Protein AF-A0A838EY69-F1 (afdb_monomer_lite)

Radius of gyration: 14.41 Å; chains: 1; bounding box: 33×34×38 Å

Structure (mmCIF, N/CA/C/O backbone):
data_AF-A0A838EY69-F1
#
_entry.id   AF-A0A838EY69-F1
#
loop_
_atom_site.group_PDB
_atom_site.id
_atom_site.type_symbol
_atom_site.label_atom_id
_atom_site.label_alt_id
_atom_site.label_comp_id
_atom_site.label_asym_id
_atom_site.label_entity_id
_atom_site.label_seq_id
_atom_site.pdbx_PDB_ins_code
_atom_site.Cartn_x
_atom_site.Cartn_y
_atom_site.Cartn_z
_atom_site.occupancy
_atom_site.B_iso_or_equiv
_atom_site.auth_seq_id
_atom_site.auth_comp_id
_atom_site.auth_asym_id
_atom_site.auth_atom_id
_atom_site.pdbx_PDB_model_num
ATOM 1 N N . ILE A 1 1 ? 16.251 -6.322 -10.284 1.00 84.31 1 ILE A N 1
ATOM 2 C CA . ILE A 1 1 ? 15.236 -5.464 -10.960 1.00 84.31 1 ILE A CA 1
ATOM 3 C C . ILE A 1 1 ? 14.523 -4.587 -9.910 1.00 84.31 1 ILE A C 1
ATOM 5 O O . ILE A 1 1 ? 14.494 -4.980 -8.750 1.00 84.31 1 ILE A O 1
ATOM 9 N N . LYS A 1 2 ? 14.006 -3.385 -10.246 1.00 94.62 2 LYS A N 1
ATOM 10 C CA . LYS A 1 2 ? 13.398 -2.436 -9.270 1.00 94.62 2 LYS A CA 1
ATOM 11 C C . LYS A 1 2 ? 12.221 -3.051 -8.491 1.00 94.62 2 LYS A C 1
ATOM 13 O O . LYS A 1 2 ? 12.157 -2.900 -7.277 1.00 94.62 2 LYS A O 1
ATOM 18 N N . VAL A 1 3 ? 11.376 -3.830 -9.172 1.00 95.44 3 VAL A N 1
ATOM 19 C CA . VAL A 1 3 ? 10.270 -4.596 -8.564 1.00 95.44 3 VAL A CA 1
ATOM 20 C C . VAL A 1 3 ? 10.764 -5.581 -7.501 1.00 95.44 3 VAL A C 1
ATOM 22 O O . VAL A 1 3 ? 10.205 -5.641 -6.415 1.00 95.44 3 VAL A O 1
ATOM 25 N N . GLU A 1 4 ? 11.843 -6.321 -7.761 1.00 96.38 4 GLU A N 1
ATOM 26 C CA . GLU A 1 4 ? 12.378 -7.290 -6.791 1.00 96.38 4 GLU A CA 1
ATOM 27 C C . GLU A 1 4 ? 12.870 -6.599 -5.514 1.00 96.38 4 GLU A C 1
ATOM 29 O O . GLU A 1 4 ? 12.650 -7.104 -4.414 1.00 96.38 4 GLU A O 1
ATOM 34 N N . LYS A 1 5 ? 13.491 -5.416 -5.649 1.00 97.94 5 LYS A N 1
ATOM 35 C CA . LYS A 1 5 ? 13.878 -4.592 -4.495 1.00 97.94 5 LYS A CA 1
ATOM 36 C C . LYS A 1 5 ? 12.651 -4.119 -3.718 1.00 97.94 5 LYS A C 1
ATOM 38 O O . LYS A 1 5 ? 12.639 -4.246 -2.500 1.00 97.94 5 LYS A O 1
ATOM 43 N N . ALA A 1 6 ? 11.618 -3.639 -4.411 1.00 98.19 6 ALA A N 1
ATOM 44 C CA . ALA A 1 6 ? 10.360 -3.237 -3.786 1.00 98.19 6 ALA A CA 1
ATOM 45 C C . ALA A 1 6 ? 9.712 -4.396 -3.005 1.00 98.19 6 ALA A C 1
ATOM 47 O O . ALA A 1 6 ? 9.380 -4.241 -1.835 1.00 98.19 6 ALA A O 1
ATOM 48 N N . ILE A 1 7 ? 9.627 -5.594 -3.592 1.00 97.81 7 ILE A N 1
ATOM 49 C CA . ILE A 1 7 ? 9.091 -6.790 -2.917 1.00 97.81 7 ILE A CA 1
ATOM 50 C C . ILE A 1 7 ? 9.945 -7.171 -1.698 1.00 97.81 7 ILE A C 1
ATOM 52 O O . ILE A 1 7 ? 9.410 -7.521 -0.646 1.00 97.81 7 ILE A O 1
ATOM 56 N N . ALA A 1 8 ? 11.275 -7.092 -1.804 1.00 98.06 8 ALA A N 1
ATOM 57 C CA . ALA A 1 8 ? 12.162 -7.351 -0.673 1.00 98.06 8 ALA A CA 1
ATOM 58 C C . ALA A 1 8 ? 11.964 -6.333 0.466 1.00 98.06 8 ALA A C 1
ATOM 60 O O . ALA A 1 8 ? 11.994 -6.718 1.636 1.00 98.06 8 ALA A O 1
ATOM 61 N N . ILE A 1 9 ? 11.729 -5.060 0.131 1.00 98.56 9 ILE A N 1
ATOM 62 C CA . ILE A 1 9 ? 11.388 -4.003 1.089 1.00 98.56 9 ILE A CA 1
ATOM 63 C C . ILE A 1 9 ? 10.069 -4.329 1.794 1.00 98.56 9 ILE A C 1
ATOM 65 O O . ILE A 1 9 ? 10.053 -4.379 3.022 1.00 98.56 9 ILE A O 1
ATOM 69 N N . ILE A 1 10 ? 9.003 -4.631 1.043 1.00 98.38 10 ILE A N 1
ATOM 70 C CA . ILE A 1 10 ? 7.686 -4.995 1.597 1.00 98.38 10 ILE A CA 1
ATOM 71 C C . ILE A 1 10 ? 7.832 -6.128 2.620 1.00 98.38 10 ILE A C 1
ATOM 73 O O . ILE A 1 10 ? 7.379 -5.999 3.756 1.00 98.38 10 ILE A O 1
ATOM 77 N N . LYS A 1 11 ? 8.538 -7.208 2.255 1.00 97.44 11 LYS A N 1
ATOM 78 C CA . LYS A 1 11 ? 8.767 -8.360 3.143 1.00 97.44 11 LYS A CA 1
ATOM 79 C C . LYS A 1 11 ? 9.457 -7.969 4.452 1.00 97.44 11 LYS A C 1
ATOM 81 O O . LYS A 1 11 ? 9.053 -8.438 5.512 1.00 97.44 11 LYS A O 1
ATOM 86 N N . LYS A 1 12 ? 10.484 -7.114 4.392 1.00 98.19 12 LYS A N 1
ATOM 87 C CA . LYS A 1 12 ? 11.194 -6.641 5.592 1.00 98.19 12 LYS A CA 1
ATOM 88 C C . LYS A 1 12 ? 10.315 -5.753 6.467 1.00 98.19 12 LYS A C 1
ATOM 90 O O . LYS A 1 12 ? 10.338 -5.902 7.684 1.00 98.19 12 LYS A O 1
ATOM 95 N N . VAL A 1 13 ? 9.552 -4.848 5.854 1.00 98.44 13 VAL A N 1
ATOM 96 C CA . VAL A 1 13 ? 8.695 -3.909 6.583 1.00 98.44 13 VAL A CA 1
ATOM 97 C C . VAL A 1 13 ? 7.558 -4.648 7.286 1.00 98.44 13 VAL A C 1
ATOM 99 O O . VAL A 1 13 ? 7.407 -4.475 8.491 1.00 98.44 13 VAL A O 1
ATOM 102 N N . ILE A 1 14 ? 6.811 -5.517 6.595 1.00 96.88 14 ILE A N 1
ATOM 103 C CA . ILE A 1 14 ? 5.674 -6.247 7.193 1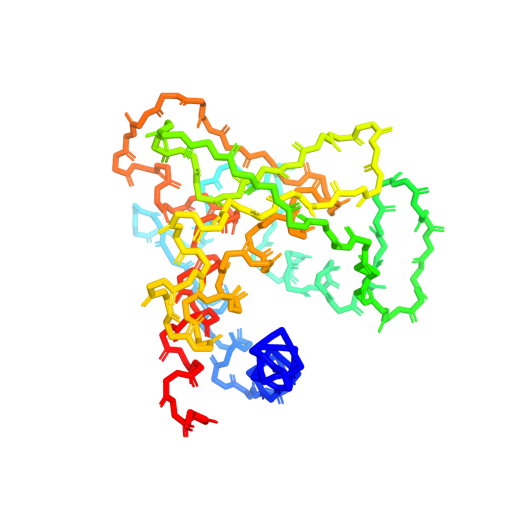.00 96.88 14 ILE A CA 1
ATOM 104 C C . ILE A 1 14 ? 6.111 -7.120 8.373 1.00 96.88 14 ILE A C 1
ATOM 106 O O . ILE A 1 14 ? 5.398 -7.213 9.370 1.00 96.88 14 ILE A O 1
ATOM 110 N N . ALA A 1 15 ? 7.296 -7.728 8.281 1.00 95.88 15 ALA A N 1
ATOM 111 C CA . ALA A 1 15 ? 7.860 -8.555 9.344 1.00 95.88 15 ALA A CA 1
ATOM 112 C C . ALA A 1 15 ? 8.345 -7.751 10.569 1.00 95.88 15 ALA A C 1
ATOM 114 O O . ALA A 1 15 ? 8.764 -8.344 11.562 1.00 95.88 15 ALA A O 1
ATOM 115 N N . SER A 1 16 ? 8.335 -6.415 10.511 1.00 98.12 16 SER A N 1
ATOM 116 C CA . SER A 1 16 ? 8.814 -5.566 11.599 1.00 98.12 16 SER A CA 1
ATOM 117 C C . SER A 1 16 ? 7.727 -5.271 12.636 1.00 98.12 16 SER A C 1
ATOM 119 O O . SER A 1 16 ? 6.573 -4.982 12.313 1.00 98.12 16 SER A O 1
ATOM 121 N N . GLU A 1 17 ? 8.126 -5.247 13.909 1.00 98.19 17 GLU A N 1
ATOM 122 C CA . GLU A 1 17 ? 7.247 -4.829 15.009 1.00 98.19 17 GLU A CA 1
ATOM 123 C C . GLU A 1 17 ? 6.849 -3.347 14.881 1.00 98.19 17 GLU A C 1
ATOM 125 O O . GLU A 1 17 ? 5.772 -2.938 15.309 1.00 98.19 17 GLU A O 1
ATOM 130 N N . GLU A 1 18 ? 7.695 -2.529 14.249 1.00 98.44 18 GLU A N 1
ATOM 131 C CA . GLU A 1 18 ? 7.399 -1.125 13.959 1.00 98.44 18 GLU A CA 1
ATOM 132 C C . GLU A 1 18 ? 6.205 -0.983 13.010 1.00 98.44 18 GLU A C 1
ATOM 134 O O . GLU A 1 18 ? 5.296 -0.206 13.299 1.00 98.44 18 GLU A O 1
ATOM 139 N N . PHE A 1 19 ? 6.163 -1.761 11.923 1.00 98.62 19 PHE A N 1
ATOM 140 C CA . PHE A 1 19 ? 5.030 -1.757 11.000 1.00 98.62 19 PHE A CA 1
ATOM 141 C C . PHE A 1 19 ? 3.744 -2.168 11.708 1.00 98.62 19 PHE A C 1
ATOM 143 O O . PHE A 1 19 ? 2.772 -1.415 11.685 1.00 98.62 19 PHE A O 1
ATOM 150 N N . LYS A 1 20 ? 3.758 -3.302 12.419 1.00 98.62 20 LYS A N 1
ATOM 151 C CA . LYS A 1 20 ? 2.613 -3.757 13.217 1.00 98.62 20 LYS A CA 1
ATOM 152 C C . LYS A 1 20 ? 2.113 -2.661 14.157 1.00 98.62 20 LYS A C 1
ATOM 154 O O . LYS A 1 20 ? 0.928 -2.339 14.149 1.00 98.62 20 LYS A O 1
ATOM 159 N N . ASN A 1 21 ? 3.014 -2.051 14.926 1.00 98.56 21 ASN A N 1
ATOM 160 C CA . ASN A 1 21 ? 2.660 -0.997 15.871 1.00 98.56 21 ASN A CA 1
ATOM 161 C C . ASN A 1 21 ? 2.071 0.235 15.186 1.00 98.56 21 ASN A C 1
ATOM 163 O O . ASN A 1 21 ? 1.110 0.803 15.706 1.00 98.56 21 ASN A O 1
ATOM 167 N N . LYS A 1 22 ? 2.609 0.647 14.034 1.00 98.56 22 LYS A N 1
ATOM 168 C CA . LYS A 1 22 ? 2.051 1.764 13.266 1.00 98.56 22 LYS A CA 1
ATOM 169 C C . LYS A 1 22 ? 0.670 1.440 12.695 1.00 98.56 22 LYS A C 1
ATOM 171 O O . LYS A 1 22 ? -0.174 2.330 12.688 1.00 98.56 22 LYS A O 1
ATOM 176 N N . VAL A 1 23 ? 0.416 0.192 12.289 1.00 98.50 23 VAL A N 1
ATOM 177 C CA . VAL A 1 23 ? -0.902 -0.233 11.794 1.00 98.50 23 VAL A CA 1
ATOM 178 C C . VAL A 1 23 ? -1.945 -0.223 12.911 1.00 98.50 23 VAL A C 1
ATOM 180 O O . VAL A 1 23 ? -2.942 0.491 12.832 1.00 98.50 23 VAL A O 1
ATOM 183 N N . ILE A 1 24 ? -1.695 -0.945 14.008 1.00 98.44 24 ILE A N 1
ATOM 184 C CA . ILE A 1 24 ? -2.673 -1.072 15.104 1.00 98.44 24 ILE A CA 1
ATOM 185 C C . ILE A 1 24 ? -2.939 0.268 15.810 1.00 98.44 24 ILE A C 1
ATOM 187 O O . ILE A 1 24 ? -4.046 0.536 16.273 1.00 98.44 24 ILE A O 1
ATOM 191 N N . ASN A 1 25 ? -1.938 1.154 15.868 1.00 98.44 25 ASN A N 1
ATOM 192 C CA . ASN A 1 25 ? -2.062 2.463 16.510 1.00 98.44 25 ASN A CA 1
ATOM 193 C C . ASN A 1 25 ? -2.361 3.604 15.531 1.00 98.44 25 ASN A C 1
ATOM 195 O O . ASN A 1 25 ? -2.305 4.760 15.950 1.00 98.44 25 ASN A O 1
ATOM 199 N N . PHE A 1 26 ? -2.681 3.322 14.263 1.00 98.50 26 PHE A N 1
ATOM 200 C CA . PHE A 1 26 ? -3.054 4.366 13.313 1.00 98.50 26 PHE A CA 1
ATOM 201 C C . PHE A 1 26 ? -4.265 5.153 13.828 1.00 98.50 26 PHE A C 1
ATOM 203 O O . PHE A 1 26 ? -5.218 4.569 14.353 1.00 98.50 26 PHE A O 1
ATOM 210 N N . THR A 1 27 ? -4.229 6.482 13.693 1.00 98.00 27 THR A N 1
ATOM 211 C CA . THR A 1 27 ? -5.311 7.345 14.172 1.00 98.00 27 THR A CA 1
ATOM 212 C C . THR A 1 27 ? -5.811 8.298 13.105 1.00 98.00 27 THR A C 1
ATOM 214 O O . THR A 1 27 ? -5.034 8.869 12.345 1.00 98.00 27 THR A O 1
ATOM 217 N N . TYR A 1 28 ? -7.117 8.534 13.128 1.00 97.00 28 TYR A N 1
ATOM 218 C CA . TYR A 1 28 ? -7.783 9.562 12.350 1.00 97.00 28 TYR A CA 1
ATOM 219 C C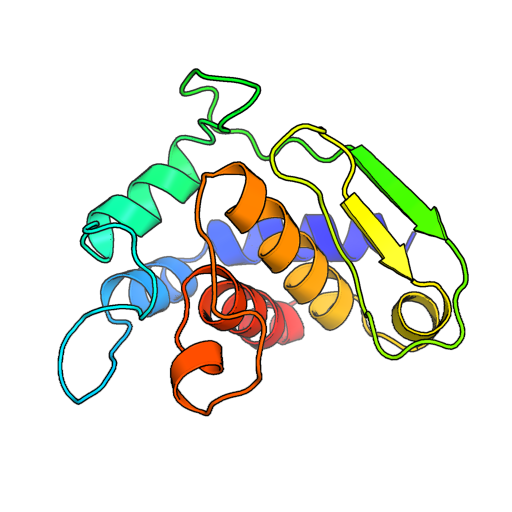 . TYR A 1 28 ? -8.822 10.267 13.228 1.00 97.00 28 TYR A C 1
ATOM 221 O O . TYR A 1 28 ? -9.573 9.630 13.969 1.00 97.00 28 TYR A O 1
ATOM 229 N N . GLY A 1 29 ? -8.830 11.604 13.210 1.00 94.94 29 GLY A N 1
ATOM 230 C CA . GLY A 1 29 ? -9.736 12.401 14.048 1.00 94.94 29 GLY A CA 1
ATOM 231 C C . GLY A 1 29 ? -9.599 12.131 15.556 1.00 94.94 29 GLY A C 1
ATOM 232 O O . GLY A 1 29 ? -10.592 12.179 16.278 1.00 94.94 29 GLY A O 1
ATOM 233 N N . GLY A 1 30 ? -8.393 11.785 16.027 1.00 95.75 30 GLY A N 1
ATOM 234 C CA . GLY A 1 30 ? -8.116 11.466 17.435 1.00 95.75 30 GLY A CA 1
ATOM 235 C C . GLY A 1 30 ? -8.586 10.080 17.896 1.00 95.75 30 GLY A C 1
ATOM 236 O O . GLY A 1 30 ? -8.503 9.777 19.084 1.00 95.75 30 GLY A O 1
ATOM 237 N N . LYS A 1 31 ? -9.073 9.229 16.985 1.00 96.94 31 LYS A N 1
ATOM 238 C CA . LYS A 1 31 ? -9.507 7.855 17.274 1.00 96.94 31 LYS A CA 1
ATOM 239 C C . LYS A 1 31 ? -8.595 6.856 16.574 1.00 96.94 31 LYS A C 1
ATOM 241 O O . LYS A 1 31 ? -8.124 7.141 15.479 1.00 96.94 31 LYS A O 1
ATOM 246 N N . LYS A 1 32 ? -8.380 5.684 17.181 1.00 97.44 32 LYS A N 1
ATOM 247 C CA . LYS A 1 32 ? -7.675 4.557 16.551 1.00 97.44 32 LYS A CA 1
ATOM 248 C C . LYS A 1 32 ? -8.547 3.936 15.460 1.00 97.44 32 LYS A C 1
ATOM 250 O O . LYS A 1 32 ? -9.369 3.075 15.748 1.00 97.44 32 LYS A O 1
ATOM 255 N N . THR A 1 33 ? -8.441 4.472 14.252 1.00 98.12 33 THR A N 1
ATOM 256 C CA . THR A 1 33 ? -9.229 4.057 13.092 1.00 98.12 33 THR A CA 1
ATOM 257 C C . THR A 1 33 ? -8.558 4.534 11.817 1.00 98.12 33 THR A C 1
ATOM 259 O O . THR A 1 33 ? -7.960 5.613 11.793 1.00 98.12 33 THR A O 1
ATOM 262 N N . TYR A 1 34 ? -8.742 3.769 10.750 1.00 98.19 34 TYR A N 1
ATOM 263 C CA . TYR A 1 34 ? -8.577 4.241 9.381 1.00 98.19 34 TYR A CA 1
ATOM 264 C C . TYR A 1 34 ? -9.878 4.875 8.877 1.00 98.19 34 TYR A C 1
ATOM 266 O O . TYR A 1 34 ? -10.957 4.635 9.426 1.00 98.19 34 TYR A O 1
ATOM 274 N N . VAL A 1 35 ? -9.768 5.687 7.830 1.00 96.81 35 VAL A N 1
ATOM 275 C CA . VAL A 1 35 ? -10.897 6.035 6.953 1.00 96.81 35 VAL A CA 1
ATOM 276 C C . VAL A 1 35 ? -11.137 4.858 5.997 1.00 96.81 35 VAL A C 1
ATOM 278 O O . VAL A 1 35 ? -10.218 4.078 5.760 1.00 96.81 35 VAL A O 1
ATOM 281 N N . ASP A 1 36 ? -12.354 4.705 5.466 1.00 94.38 36 ASP A N 1
ATOM 282 C CA . ASP A 1 36 ? -12.697 3.654 4.489 1.00 94.38 36 ASP A CA 1
ATOM 283 C C . ASP A 1 36 ? -12.192 2.257 4.920 1.00 94.38 36 ASP A C 1
ATOM 285 O O . ASP A 1 36 ? -11.523 1.542 4.178 1.00 94.38 36 ASP A O 1
ATOM 289 N N . ASN A 1 37 ? -12.460 1.905 6.182 1.00 94.94 37 ASN A N 1
ATOM 290 C CA . ASN A 1 37 ? -11.986 0.685 6.836 1.00 94.94 37 ASN A CA 1
ATOM 291 C C . ASN A 1 37 ? -12.963 -0.494 6.737 1.00 94.94 37 ASN A C 1
ATOM 293 O O . ASN A 1 37 ? -12.757 -1.495 7.414 1.00 94.94 37 ASN A O 1
ATOM 297 N N . ASP A 1 38 ? -14.056 -0.350 5.986 1.00 93.56 38 ASP A N 1
ATOM 298 C CA . ASP A 1 38 ? -15.129 -1.344 5.834 1.00 93.56 38 ASP A CA 1
ATOM 299 C C . ASP A 1 38 ? -15.677 -1.912 7.162 1.00 93.56 38 ASP A C 1
ATOM 301 O O . ASP A 1 38 ? -16.172 -3.035 7.225 1.00 93.56 38 ASP A O 1
ATOM 305 N N . GLY A 1 39 ? -15.609 -1.121 8.241 1.00 95.75 39 GLY A N 1
ATOM 306 C CA . GLY A 1 39 ? -16.068 -1.512 9.577 1.00 95.75 39 GLY A CA 1
ATOM 307 C C . GLY A 1 39 ? -15.059 -2.317 10.403 1.00 95.75 39 GLY A C 1
ATOM 308 O O . GLY A 1 39 ? -15.355 -2.623 11.555 1.00 95.75 39 GLY A O 1
ATOM 309 N N . PHE A 1 40 ? -13.874 -2.611 9.864 1.00 97.69 40 PHE A N 1
ATOM 310 C CA . PHE A 1 40 ? -12.815 -3.323 10.577 1.00 97.69 40 PHE A CA 1
ATOM 311 C C . PHE A 1 40 ? -12.068 -2.420 11.568 1.00 97.69 40 PHE A C 1
ATOM 313 O O . PHE A 1 40 ? -11.746 -1.260 11.288 1.00 97.69 40 PHE A O 1
ATOM 320 N N . SER A 1 41 ? -11.735 -2.977 12.729 1.00 98.31 41 SER A N 1
ATOM 321 C CA . SER A 1 41 ? -10.741 -2.414 13.645 1.00 98.31 41 SER A CA 1
ATOM 322 C C . SER A 1 41 ? -9.334 -2.444 13.035 1.00 98.31 41 SER A C 1
ATOM 324 O O . SER A 1 41 ? -9.059 -3.181 12.086 1.00 98.31 41 SER A O 1
ATOM 326 N N . ASN A 1 42 ? -8.406 -1.664 13.592 1.00 98.56 42 ASN A N 1
ATOM 327 C CA . ASN A 1 42 ? -7.020 -1.657 13.122 1.00 98.56 42 ASN A CA 1
ATOM 328 C C . ASN A 1 42 ? -6.348 -3.035 13.281 1.00 98.56 42 ASN A C 1
ATOM 330 O O . ASN A 1 42 ? -5.547 -3.437 12.438 1.00 98.56 42 ASN A O 1
ATOM 334 N N . GLU A 1 43 ? -6.677 -3.765 14.346 1.00 98.44 43 GLU A N 1
ATOM 335 C CA . GLU A 1 43 ? -6.209 -5.127 14.590 1.00 98.44 43 GLU A CA 1
ATOM 336 C C . GLU A 1 43 ? -6.756 -6.112 13.549 1.00 98.44 43 GLU A C 1
ATOM 338 O O . GLU A 1 43 ? -6.001 -6.940 13.044 1.00 98.44 43 GLU A O 1
ATOM 343 N N . GLU A 1 44 ? -8.032 -5.998 13.172 1.00 98.25 44 GLU A N 1
ATOM 344 C CA . GLU A 1 44 ? -8.628 -6.819 12.108 1.00 98.25 44 GLU A CA 1
ATOM 345 C C . GLU A 1 44 ? -8.048 -6.488 10.731 1.00 98.25 44 GLU A C 1
ATOM 347 O O . GLU A 1 44 ? -7.800 -7.397 9.942 1.00 98.25 44 GLU A O 1
ATOM 352 N N . ILE A 1 45 ? -7.767 -5.210 10.448 1.00 98.38 45 ILE A N 1
ATOM 353 C CA . ILE A 1 45 ? -7.044 -4.812 9.233 1.00 98.38 45 ILE A CA 1
ATOM 354 C C . ILE A 1 45 ? -5.676 -5.485 9.215 1.00 98.38 45 ILE A C 1
ATOM 356 O O . ILE A 1 45 ? -5.340 -6.137 8.230 1.00 98.38 45 ILE A O 1
ATOM 360 N N . TYR A 1 46 ? -4.904 -5.382 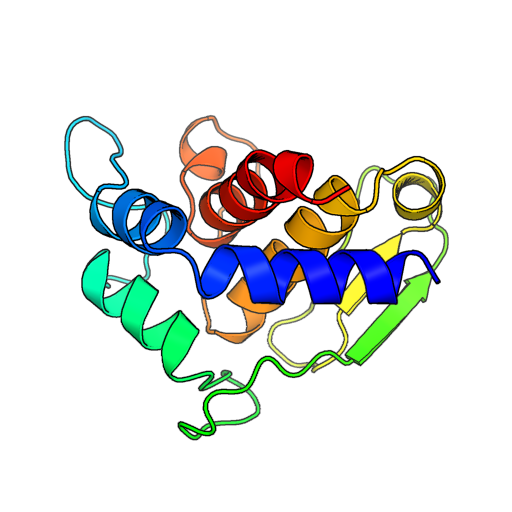10.303 1.00 98.31 46 TYR A N 1
ATOM 361 C CA . TYR A 1 46 ? -3.597 -6.032 10.396 1.00 98.31 46 TYR A CA 1
ATOM 362 C C . TYR A 1 46 ? -3.702 -7.549 10.202 1.00 98.31 46 TYR A C 1
ATOM 364 O O . TYR A 1 46 ? -2.921 -8.121 9.443 1.00 98.31 46 TYR A O 1
ATOM 372 N N . GLN A 1 47 ? -4.701 -8.192 10.812 1.00 97.62 47 GLN A N 1
ATOM 373 C CA . GLN A 1 47 ? -4.933 -9.622 10.631 1.00 97.62 47 GLN A CA 1
ATOM 374 C C . GLN A 1 47 ? -5.269 -9.967 9.175 1.00 97.62 47 GLN A C 1
ATOM 376 O O . GLN A 1 47 ? -4.705 -10.921 8.652 1.00 97.62 47 GLN A O 1
ATOM 381 N N . LYS A 1 48 ? -6.085 -9.168 8.472 1.00 96.88 48 LYS A N 1
ATOM 382 C CA . LYS A 1 48 ? -6.350 -9.370 7.034 1.00 96.88 48 LYS A CA 1
ATOM 383 C C . LYS A 1 48 ? -5.081 -9.281 6.183 1.00 96.88 48 LYS A C 1
ATOM 385 O O . LYS A 1 48 ? -4.955 -10.047 5.231 1.00 96.88 48 LYS A O 1
ATOM 390 N N . LEU A 1 49 ? -4.141 -8.391 6.523 1.00 97.12 49 LEU A N 1
ATOM 391 C CA . LEU A 1 49 ? -2.839 -8.329 5.842 1.00 97.12 49 LEU A CA 1
ATOM 392 C C . LEU A 1 49 ? -2.041 -9.627 6.041 1.00 97.12 49 LEU A C 1
ATOM 394 O O . LEU A 1 49 ? -1.390 -10.088 5.110 1.00 97.12 49 LEU A O 1
ATOM 398 N N . LEU A 1 50 ? -2.077 -10.208 7.245 1.00 96.38 50 LEU A N 1
ATOM 399 C CA . LEU A 1 50 ? -1.367 -11.453 7.557 1.00 96.38 50 LEU A CA 1
ATOM 400 C C . LEU A 1 50 ? -2.045 -12.692 6.975 1.00 96.38 50 LEU A C 1
ATOM 402 O O . LEU A 1 50 ? -1.365 -13.651 6.616 1.00 96.38 50 LEU A O 1
ATOM 406 N N . ASP A 1 51 ? -3.371 -12.693 6.911 1.00 96.69 51 ASP A N 1
ATOM 407 C CA . ASP A 1 51 ? -4.143 -13.806 6.374 1.00 96.69 51 ASP A CA 1
ATOM 408 C C . ASP A 1 51 ? -3.929 -13.962 4.867 1.00 96.69 51 ASP A C 1
ATOM 410 O O . ASP A 1 51 ? -3.961 -15.086 4.372 1.00 96.69 51 ASP A O 1
ATOM 414 N N . GLY A 1 52 ? -3.697 -12.862 4.140 1.00 94.50 52 GLY A N 1
ATOM 415 C CA . GLY A 1 52 ? -3.495 -12.900 2.686 1.00 94.50 52 GLY A CA 1
ATOM 416 C C . GLY A 1 52 ? -4.749 -13.296 1.899 1.00 94.50 52 GLY A C 1
ATOM 417 O O . GLY A 1 52 ? -4.673 -13.593 0.716 1.00 94.50 52 GLY A O 1
ATOM 418 N N . SER A 1 53 ? -5.919 -13.296 2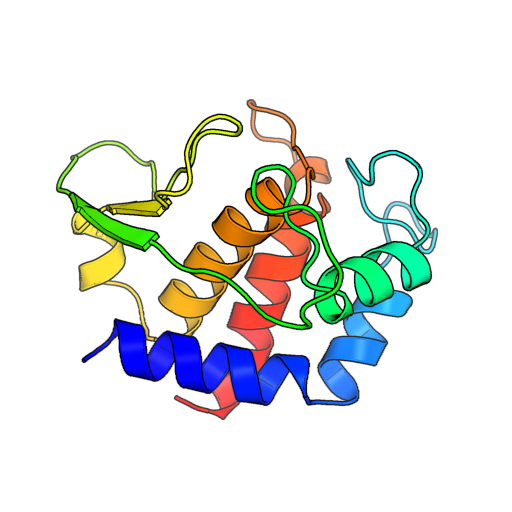.543 1.00 92.88 53 SER A N 1
ATOM 419 C CA . SER A 1 53 ? -7.180 -13.738 1.941 1.00 92.88 53 SER A CA 1
ATOM 420 C C . SER A 1 53 ? -7.747 -12.663 1.011 1.00 92.88 53 SER A C 1
ATOM 422 O O . SER A 1 53 ? -8.511 -11.780 1.421 1.00 92.88 53 SER A O 1
ATOM 424 N N . GLU A 1 54 ? -7.318 -12.708 -0.248 1.00 93.50 54 GLU A N 1
ATOM 425 C CA . GLU A 1 54 ? -7.726 -11.784 -1.302 1.00 93.50 54 GLU A CA 1
ATOM 426 C C . GLU A 1 54 ? -9.144 -12.079 -1.808 1.00 93.50 54 GLU A C 1
ATOM 428 O O . GLU A 1 54 ? -9.585 -13.221 -1.919 1.00 93.50 54 GLU A O 1
ATOM 433 N N . SER A 1 55 ? -9.860 -11.033 -2.222 1.00 91.94 55 SER A N 1
ATOM 434 C CA . SER A 1 55 ? -11.267 -11.114 -2.643 1.00 91.94 55 SER A CA 1
ATOM 435 C C . SER A 1 55 ? -11.498 -12.081 -3.812 1.00 91.94 55 SER A C 1
ATOM 437 O O . SER A 1 55 ? -12.553 -12.703 -3.900 1.00 91.94 55 SER A O 1
ATOM 439 N N . LEU A 1 56 ? -10.520 -12.205 -4.718 1.00 91.19 56 LEU A N 1
ATOM 440 C CA . LEU A 1 56 ? -10.585 -13.093 -5.888 1.00 91.19 56 LEU A CA 1
ATOM 441 C C . LEU A 1 56 ? -9.848 -14.426 -5.689 1.00 91.19 56 LEU A C 1
ATOM 443 O O . LEU A 1 56 ? -9.933 -15.299 -6.553 1.00 91.19 56 LEU A O 1
ATOM 447 N N . ARG A 1 57 ? -9.132 -14.580 -4.573 1.00 90.81 57 ARG A N 1
ATOM 448 C CA . ARG A 1 57 ? -8.423 -15.798 -4.166 1.00 90.81 57 ARG A CA 1
ATOM 449 C C . ARG A 1 57 ? -8.707 -16.042 -2.682 1.00 90.81 57 ARG A C 1
ATOM 451 O O . ARG A 1 57 ? -7.834 -15.850 -1.844 1.00 90.81 57 ARG A O 1
ATOM 458 N N . PRO A 1 58 ? -9.959 -16.389 -2.339 1.00 87.62 58 PRO A N 1
ATOM 459 C CA . PRO A 1 58 ? -10.347 -16.517 -0.947 1.00 87.62 58 PRO A CA 1
ATOM 460 C C . PRO A 1 58 ? -9.616 -17.692 -0.296 1.00 87.62 58 PRO A C 1
ATOM 462 O O . PRO A 1 58 ? -9.535 -18.782 -0.865 1.00 87.62 58 PRO A O 1
ATOM 465 N N . GLY A 1 59 ? -9.154 -17.480 0.932 1.00 89.88 59 GLY A N 1
ATOM 466 C CA . GLY A 1 59 ? -8.434 -18.478 1.715 1.00 89.88 59 GLY A CA 1
ATOM 467 C C . GLY A 1 59 ? -7.249 -17.851 2.435 1.00 89.88 59 GLY A C 1
ATOM 468 O O . GLY A 1 59 ? -6.571 -16.992 1.888 1.00 89.88 59 GLY A O 1
ATOM 469 N N . ASN A 1 60 ? -7.005 -18.272 3.674 1.00 94.19 60 ASN A N 1
ATOM 470 C CA . ASN A 1 60 ? -5.866 -17.780 4.442 1.00 94.19 60 ASN A CA 1
ATOM 471 C C . ASN A 1 60 ? -4.623 -18.579 4.042 1.00 94.19 60 ASN A C 1
ATOM 473 O O . ASN A 1 60 ? -4.322 -19.605 4.654 1.00 94.19 60 ASN A O 1
ATOM 477 N N . ASP A 1 61 ? -3.949 -18.150 2.978 1.00 94.19 61 ASP A N 1
ATOM 478 C CA . ASP A 1 61 ? -2.708 -18.776 2.512 1.00 94.19 61 ASP A CA 1
ATOM 479 C C . ASP A 1 61 ? -1.445 -18.041 2.981 1.00 94.19 61 ASP A C 1
ATOM 481 O O . ASP A 1 61 ? -0.334 -18.540 2.793 1.00 94.19 61 ASP A O 1
ATOM 485 N N . HIS A 1 62 ? -1.622 -16.906 3.670 1.00 94.81 62 HIS A N 1
ATOM 486 C CA . HIS A 1 62 ? -0.550 -16.071 4.204 1.00 94.81 62 HIS A CA 1
ATOM 487 C C . HIS A 1 62 ? 0.394 -15.539 3.120 1.00 94.81 62 HIS A C 1
ATOM 489 O O . HIS A 1 62 ? 1.590 -15.328 3.364 1.00 94.81 62 HIS A O 1
ATOM 495 N N . THR A 1 63 ? -0.138 -15.319 1.917 1.00 94.25 63 THR A N 1
ATOM 496 C CA . THR A 1 63 ? 0.607 -14.778 0.787 1.00 94.25 63 THR A CA 1
ATOM 497 C C . THR A 1 63 ? 0.049 -13.442 0.300 1.00 94.25 63 THR A C 1
ATOM 499 O O . THR A 1 63 ? -1.072 -13.038 0.587 1.00 94.25 63 THR A O 1
ATOM 502 N N . MET A 1 64 ? 0.908 -12.710 -0.405 1.00 95.00 64 MET A N 1
ATOM 503 C CA . MET A 1 64 ? 0.547 -11.528 -1.177 1.00 95.00 64 MET A CA 1
ATOM 504 C C . MET A 1 64 ? 0.743 -11.904 -2.640 1.00 95.00 64 MET A C 1
ATOM 506 O O . MET A 1 64 ? 1.890 -12.033 -3.087 1.00 95.00 64 MET A O 1
ATOM 510 N N . ASP A 1 65 ? -0.350 -12.095 -3.372 1.00 94.44 65 ASP A N 1
ATOM 511 C CA . ASP A 1 65 ? -0.304 -12.515 -4.764 1.00 94.44 65 ASP A CA 1
ATOM 512 C C . ASP A 1 65 ? -0.188 -11.305 -5.695 1.00 94.44 65 ASP A C 1
ATOM 514 O O . ASP A 1 65 ? -1.028 -10.406 -5.725 1.00 94.44 65 ASP A O 1
ATOM 518 N N . LEU A 1 66 ? 0.879 -11.276 -6.496 1.00 95.38 66 LEU A N 1
ATOM 519 C CA . LEU A 1 66 ? 1.195 -10.136 -7.355 1.00 95.38 66 LEU A CA 1
ATOM 520 C C . LEU A 1 66 ? 1.252 -10.551 -8.831 1.00 95.38 66 LEU A C 1
ATOM 522 O O . LEU A 1 66 ? 2.216 -11.172 -9.276 1.00 95.38 66 LEU A O 1
ATOM 526 N N . ASP A 1 67 ? 0.241 -10.147 -9.604 1.00 97.25 67 ASP A N 1
ATOM 527 C CA . ASP A 1 67 ? 0.268 -10.105 -11.076 1.00 97.25 67 ASP A CA 1
ATOM 528 C C . ASP A 1 67 ? 0.567 -8.660 -11.500 1.00 97.25 67 ASP A C 1
ATOM 530 O O . ASP A 1 67 ? -0.314 -7.803 -11.452 1.00 97.25 67 ASP A O 1
ATOM 534 N N . LEU A 1 68 ? 1.828 -8.361 -11.824 1.00 97.56 68 LEU A N 1
ATOM 535 C CA . LEU A 1 68 ? 2.300 -6.997 -12.079 1.00 97.56 68 LEU A CA 1
ATOM 536 C C . LEU A 1 68 ? 2.551 -6.764 -13.569 1.00 97.56 68 LEU A C 1
ATOM 538 O O . LEU A 1 68 ? 3.314 -7.497 -14.192 1.00 97.56 68 LEU A O 1
ATOM 542 N N . GLU A 1 69 ? 2.005 -5.674 -14.105 1.00 98.00 69 GLU A N 1
ATOM 543 C CA . GLU A 1 69 ? 2.176 -5.280 -15.505 1.00 98.00 69 GLU A CA 1
ATOM 544 C C . GLU A 1 69 ? 2.607 -3.812 -15.599 1.00 98.00 69 GLU A C 1
ATOM 546 O O . GLU A 1 69 ? 1.985 -2.917 -15.017 1.00 98.00 69 GLU A O 1
ATOM 551 N N . LEU A 1 70 ? 3.674 -3.549 -16.353 1.00 97.50 70 LEU A N 1
ATOM 552 C CA . LEU A 1 70 ? 4.098 -2.189 -16.674 1.00 97.50 70 LEU A CA 1
ATOM 553 C C . LEU A 1 70 ? 3.334 -1.682 -17.899 1.00 97.50 70 LEU A C 1
ATOM 555 O O . LEU A 1 70 ? 3.231 -2.370 -18.909 1.00 97.50 70 LEU A O 1
ATOM 559 N N . TYR A 1 71 ? 2.856 -0.445 -17.841 1.00 97.94 71 TYR A N 1
ATOM 560 C CA . TYR A 1 71 ? 2.250 0.241 -18.983 1.00 97.94 71 TYR A CA 1
ATOM 561 C C . TYR A 1 71 ? 2.703 1.697 -19.017 1.00 97.94 71 TYR A C 1
ATOM 563 O O . TYR A 1 71 ? 3.093 2.245 -17.993 1.00 97.94 71 TYR A O 1
ATOM 571 N N . TYR A 1 72 ? 2.623 2.354 -20.173 1.00 97.94 72 TYR A N 1
ATOM 572 C CA . TYR A 1 72 ? 2.886 3.791 -20.261 1.00 97.94 72 TYR A CA 1
ATOM 573 C C . TYR A 1 72 ? 1.589 4.589 -20.395 1.00 97.94 72 TYR A C 1
ATOM 575 O O . TYR A 1 72 ? 0.724 4.270 -21.212 1.00 97.94 72 TYR A O 1
ATOM 583 N N . SER A 1 73 ? 1.478 5.676 -19.632 1.00 97.19 73 SER A N 1
ATOM 584 C CA . SER A 1 73 ? 0.454 6.705 -19.810 1.00 97.19 73 SER A CA 1
ATOM 585 C C . SER A 1 73 ? 0.960 8.060 -19.326 1.00 97.19 73 SER A C 1
ATOM 587 O O . SER A 1 73 ? 1.590 8.169 -18.275 1.00 97.19 73 SER A O 1
ATOM 589 N N . SER A 1 74 ? 0.622 9.131 -20.046 1.00 96.06 74 SER A N 1
ATOM 590 C CA . SER A 1 74 ? 0.951 10.501 -19.626 1.00 96.06 74 SER A CA 1
ATOM 591 C C . SER A 1 74 ? 0.075 11.015 -18.474 1.00 96.06 74 SER A C 1
ATOM 593 O O . SER A 1 74 ? 0.419 12.025 -17.850 1.00 96.06 74 SER A O 1
ATOM 595 N N . LYS A 1 75 ? -1.031 10.318 -18.160 1.00 95.88 75 LYS A N 1
ATOM 596 C CA . LYS A 1 75 ? -1.946 10.652 -17.055 1.00 95.88 75 LYS A CA 1
ATOM 597 C C . LYS A 1 75 ? -1.237 10.607 -15.696 1.00 95.88 75 LYS A C 1
ATOM 599 O O . LYS A 1 75 ? -0.142 10.066 -15.558 1.00 95.88 75 LYS A O 1
ATOM 604 N N . ASN A 1 76 ? -1.886 11.171 -14.677 1.00 94.69 76 ASN A N 1
ATOM 605 C CA . ASN A 1 76 ? -1.329 11.256 -13.323 1.00 94.69 76 ASN A CA 1
ATOM 606 C C . ASN A 1 76 ? -1.605 10.029 -12.435 1.00 94.69 76 ASN A C 1
ATOM 608 O O . ASN A 1 76 ? -1.431 10.085 -11.224 1.00 94.69 76 ASN A O 1
ATOM 612 N N . THR A 1 77 ? -2.042 8.925 -13.036 1.00 95.56 77 THR A N 1
ATOM 613 C CA . THR A 1 77 ? -2.236 7.646 -12.351 1.00 95.56 77 THR A CA 1
ATOM 614 C C . THR A 1 77 ? -0.884 6.952 -12.192 1.00 95.56 77 THR A C 1
ATOM 616 O O . THR A 1 77 ? -0.225 6.672 -13.198 1.00 95.56 77 THR A O 1
ATOM 619 N N . VAL A 1 78 ? -0.477 6.702 -10.945 1.00 96.94 78 VAL A N 1
ATOM 620 C CA . VAL A 1 78 ? 0.790 6.038 -10.586 1.00 96.94 78 VAL A CA 1
ATOM 621 C C . VAL A 1 78 ? 0.690 4.535 -10.831 1.00 96.94 78 VAL A C 1
ATOM 623 O O . VAL A 1 78 ? 1.443 3.969 -11.623 1.00 96.94 78 VAL A O 1
ATOM 626 N N . GLY A 1 79 ? -0.306 3.913 -10.217 1.00 97.00 79 GLY A N 1
ATOM 627 C CA . GLY A 1 79 ? -0.748 2.559 -10.476 1.00 97.00 79 GLY A CA 1
ATOM 628 C C . GLY A 1 79 ? -2.266 2.501 -10.445 1.00 97.00 79 GLY A C 1
ATOM 629 O O . GLY A 1 79 ? -2.927 3.504 -10.162 1.00 97.00 79 GLY A O 1
ATOM 630 N N . TYR A 1 80 ? -2.809 1.363 -10.850 1.00 97.38 80 TYR A N 1
ATOM 631 C CA . TYR A 1 80 ? -4.203 1.048 -10.588 1.00 97.38 80 TYR A CA 1
ATOM 632 C C . TYR A 1 80 ? -4.428 -0.457 -10.627 1.00 97.38 80 TYR A C 1
ATOM 634 O O . TYR A 1 80 ? -3.685 -1.225 -11.252 1.00 97.38 80 TYR A O 1
ATOM 642 N N . THR A 1 81 ? -5.547 -0.864 -10.050 1.00 97.12 81 THR A N 1
ATOM 643 C CA . THR A 1 81 ? -6.084 -2.199 -10.215 1.00 97.12 81 THR A CA 1
ATOM 644 C C . THR A 1 81 ? -7.610 -2.192 -10.297 1.00 97.12 81 THR A C 1
ATOM 646 O O . THR A 1 81 ? -8.262 -1.186 -10.025 1.00 97.12 81 THR A O 1
ATOM 649 N N . TYR A 1 82 ? -8.191 -3.320 -10.704 1.00 93.56 82 TYR A N 1
ATOM 650 C CA . TYR A 1 82 ? -9.638 -3.526 -10.711 1.0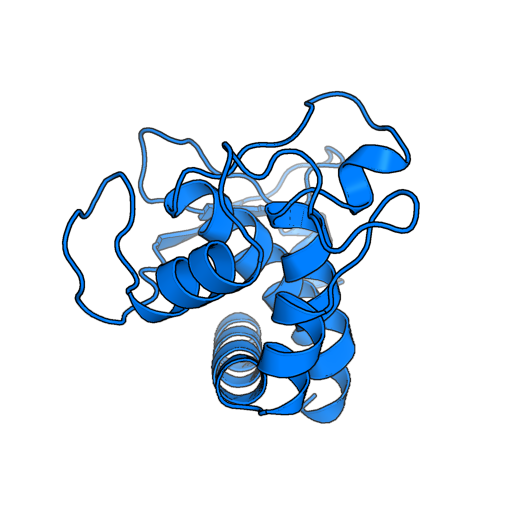0 93.56 82 TYR A CA 1
ATOM 651 C C . TYR A 1 82 ? -10.034 -4.555 -9.649 1.00 93.56 82 TYR A C 1
ATOM 653 O O . TYR A 1 82 ? -9.354 -5.579 -9.543 1.00 93.56 82 TYR A O 1
ATOM 661 N N . PRO A 1 83 ? -11.153 -4.366 -8.924 1.00 88.75 83 PRO A N 1
ATOM 662 C CA . PRO A 1 83 ? -11.646 -5.358 -7.965 1.00 88.75 83 PRO A CA 1
ATOM 663 C C . PRO A 1 83 ? -11.950 -6.729 -8.586 1.00 88.75 83 PRO A C 1
ATOM 665 O O . PRO A 1 83 ? -11.906 -7.739 -7.898 1.00 88.75 83 PRO A O 1
ATOM 668 N N . SER A 1 84 ? -12.247 -6.773 -9.890 1.00 91.00 84 SER A N 1
ATOM 669 C CA . SER A 1 84 ? -12.641 -7.981 -10.630 1.00 91.00 84 SER A CA 1
ATOM 670 C C . SER A 1 84 ? -11.503 -8.668 -11.398 1.00 91.00 84 SER A C 1
ATOM 672 O O . SER A 1 84 ? -11.757 -9.620 -12.129 1.00 91.00 84 SER A O 1
ATOM 674 N N . GLY A 1 85 ? -10.267 -8.174 -11.302 1.00 93.62 85 GLY A N 1
ATOM 675 C CA . GLY A 1 85 ? -9.096 -8.786 -11.940 1.00 93.62 85 GLY A CA 1
ATOM 676 C C . GLY A 1 85 ? -7.957 -8.967 -10.947 1.00 93.62 85 GLY A C 1
ATOM 677 O O . GLY A 1 85 ? -7.979 -8.360 -9.888 1.00 93.62 85 GLY A O 1
ATOM 678 N N . LEU A 1 86 ? -6.947 -9.773 -11.268 1.00 94.75 86 LEU A N 1
ATOM 679 C CA . LEU A 1 86 ? -5.779 -9.972 -10.390 1.00 94.75 86 LEU A CA 1
ATOM 680 C C . LEU A 1 86 ? -4.671 -8.942 -10.641 1.00 94.75 86 LEU A C 1
ATOM 682 O O . LEU A 1 86 ? -3.931 -8.580 -9.735 1.00 94.75 86 LEU A O 1
ATOM 686 N N . ARG A 1 87 ? -4.605 -8.425 -11.869 1.00 98.00 87 ARG A N 1
ATOM 687 C CA . ARG A 1 87 ? -3.511 -7.581 -12.338 1.00 98.00 87 ARG A CA 1
ATOM 688 C C . ARG A 1 87 ? -3.443 -6.217 -11.664 1.00 98.00 87 ARG A C 1
ATOM 690 O O . ARG A 1 87 ? -4.439 -5.494 -11.602 1.00 98.00 87 ARG A O 1
ATOM 697 N N . ILE A 1 88 ? -2.241 -5.829 -11.268 1.00 98.19 88 ILE A N 1
ATOM 698 C CA . ILE A 1 88 ? -1.855 -4.495 -10.821 1.00 98.19 88 ILE A CA 1
ATOM 699 C C . ILE A 1 88 ? -1.033 -3.850 -11.936 1.00 98.19 88 ILE A C 1
ATOM 701 O O . ILE A 1 88 ? -0.002 -4.369 -12.367 1.00 98.19 88 ILE A O 1
ATOM 705 N N . TRP A 1 89 ? -1.506 -2.704 -12.410 1.00 98.38 89 TRP A N 1
ATOM 706 C CA . TRP A 1 89 ? -0.883 -1.954 -13.488 1.00 98.38 89 TRP A CA 1
ATOM 707 C C . TRP A 1 89 ? -0.030 -0.834 -12.907 1.00 98.38 89 TRP A C 1
ATOM 709 O O . TRP A 1 89 ? -0.524 -0.009 -12.143 1.00 98.38 89 TRP A O 1
ATOM 719 N N . MET A 1 90 ? 1.237 -0.758 -13.304 1.00 98.19 90 MET A N 1
ATOM 720 C CA . MET A 1 90 ? 2.178 0.273 -12.863 1.00 98.19 90 MET A CA 1
ATOM 721 C C . MET A 1 90 ? 2.580 1.156 -14.043 1.00 98.19 90 MET A C 1
ATOM 723 O O . MET A 1 90 ? 3.058 0.666 -15.067 1.00 98.19 90 MET A O 1
ATOM 727 N N . ASN A 1 91 ? 2.382 2.465 -13.908 1.00 98.31 91 ASN A N 1
ATOM 728 C CA . ASN A 1 91 ? 2.685 3.411 -14.973 1.00 98.31 91 ASN A CA 1
ATOM 729 C C . ASN A 1 91 ? 4.192 3.689 -15.032 1.00 98.31 91 ASN A C 1
ATOM 731 O O . ASN A 1 91 ? 4.757 4.220 -14.073 1.00 98.31 91 ASN A O 1
ATOM 735 N N . THR A 1 92 ? 4.839 3.410 -16.164 1.00 98.00 92 THR A N 1
ATOM 736 C CA . THR A 1 92 ? 6.283 3.610 -16.363 1.00 98.00 92 THR A CA 1
ATOM 737 C C . THR A 1 92 ? 6.716 5.059 -16.166 1.00 98.00 92 THR A C 1
ATOM 739 O O . THR A 1 92 ? 7.792 5.286 -15.624 1.00 98.00 92 THR A O 1
ATOM 742 N N . LYS A 1 93 ? 5.842 6.044 -16.442 1.00 97.62 93 LYS A N 1
ATOM 743 C CA . LYS A 1 93 ? 6.083 7.468 -16.122 1.00 97.62 93 LYS A CA 1
ATOM 744 C C . LYS A 1 93 ? 6.529 7.675 -14.667 1.00 97.62 93 LYS A C 1
ATOM 746 O O . LYS A 1 93 ? 7.397 8.504 -14.411 1.00 97.62 93 LYS A O 1
ATOM 751 N N . TYR A 1 94 ? 5.912 6.954 -13.733 1.00 98.06 94 TYR A N 1
ATOM 752 C CA . TYR A 1 94 ? 6.219 7.036 -12.305 1.00 98.06 94 TYR A CA 1
ATOM 753 C C . TYR A 1 94 ? 7.202 5.956 -11.890 1.00 98.06 94 TYR A C 1
ATOM 755 O O . TYR A 1 94 ? 8.189 6.259 -11.232 1.00 98.06 94 TYR A O 1
ATOM 763 N N . PHE A 1 95 ? 6.981 4.716 -12.330 1.00 97.69 95 PHE A N 1
ATOM 764 C CA . PHE A 1 95 ? 7.842 3.590 -11.991 1.00 97.69 95 PHE A CA 1
ATOM 765 C C . PHE A 1 95 ? 9.309 3.854 -12.340 1.00 97.69 95 PHE A C 1
ATOM 767 O O . PHE A 1 95 ? 10.177 3.479 -11.558 1.00 97.69 95 PHE A O 1
ATOM 774 N N . ASP A 1 96 ? 9.610 4.518 -13.458 1.00 97.06 96 ASP A N 1
ATOM 775 C CA . ASP A 1 96 ? 10.989 4.809 -13.859 1.00 97.06 96 ASP A CA 1
ATOM 776 C C . ASP A 1 96 ? 11.648 5.853 -12.946 1.00 97.06 96 ASP A C 1
ATOM 778 O O . ASP A 1 96 ? 12.811 5.681 -12.572 1.00 97.06 96 ASP A O 1
ATOM 782 N N . ALA A 1 97 ? 10.892 6.868 -12.519 1.00 97.00 97 ALA A N 1
ATOM 783 C CA . ALA A 1 97 ? 11.359 7.934 -11.633 1.00 97.00 97 ALA A CA 1
ATOM 784 C C . ALA A 1 97 ? 11.422 7.517 -10.154 1.00 97.00 97 ALA A C 1
ATOM 786 O O . ALA A 1 97 ? 12.277 8.008 -9.423 1.00 97.00 97 ALA A O 1
ATOM 787 N N . TYR A 1 98 ? 10.543 6.610 -9.728 1.00 97.94 98 TYR A N 1
ATOM 788 C CA . TYR A 1 98 ? 10.395 6.214 -8.332 1.00 97.94 98 TYR A CA 1
ATOM 789 C C . TYR A 1 98 ? 11.586 5.418 -7.805 1.00 97.94 98 TYR A C 1
ATOM 791 O O . TYR A 1 98 ? 12.194 4.603 -8.515 1.00 97.94 98 TYR A O 1
ATOM 799 N N . THR A 1 99 ? 11.888 5.602 -6.527 1.00 98.31 99 THR A N 1
ATOM 800 C CA . THR A 1 99 ? 12.797 4.744 -5.775 1.00 98.31 99 THR A CA 1
ATOM 801 C C . THR A 1 99 ? 12.148 3.376 -5.493 1.00 98.31 99 THR A C 1
ATOM 803 O O . THR A 1 99 ? 10.938 3.194 -5.670 1.00 98.31 99 THR A O 1
ATOM 806 N N . PRO A 1 100 ? 12.919 2.349 -5.084 1.00 98.50 100 PRO A N 1
ATOM 807 C CA . PRO A 1 100 ? 12.344 1.055 -4.720 1.00 98.50 100 PRO A CA 1
ATOM 808 C C . PRO A 1 100 ? 11.279 1.114 -3.612 1.00 98.50 100 PRO A C 1
ATOM 810 O O . PRO A 1 100 ? 10.318 0.350 -3.681 1.00 98.50 100 PRO A O 1
ATOM 813 N N . SER A 1 101 ? 11.420 1.994 -2.615 1.00 98.44 101 SER A N 1
ATOM 814 C CA . SER A 1 101 ? 10.430 2.165 -1.539 1.00 98.44 101 SER A CA 1
ATOM 815 C C . SER A 1 101 ? 9.149 2.848 -2.020 1.00 98.44 101 SER A C 1
ATOM 817 O O . SER A 1 101 ? 8.065 2.425 -1.627 1.00 98.44 101 SER A O 1
ATOM 819 N N . GLU A 1 102 ? 9.236 3.815 -2.937 1.00 98.62 102 GLU A N 1
ATOM 820 C CA . GLU A 1 102 ? 8.056 4.423 -3.574 1.00 98.62 102 GLU A CA 1
ATOM 821 C C . GLU A 1 102 ? 7.299 3.398 -4.437 1.00 98.62 102 GLU A C 1
ATOM 823 O O . GLU A 1 102 ? 6.070 3.312 -4.394 1.00 98.62 102 GLU A O 1
ATOM 828 N N . VAL A 1 103 ? 8.021 2.537 -5.170 1.00 98.50 103 VAL A N 1
ATOM 829 C CA . VAL A 1 103 ? 7.400 1.405 -5.883 1.00 98.50 103 VAL A CA 1
ATOM 830 C C . VAL A 1 103 ? 6.759 0.420 -4.902 1.00 98.50 103 VAL A C 1
ATOM 832 O O . VAL A 1 103 ? 5.657 -0.057 -5.167 1.00 98.50 103 VAL A O 1
ATOM 835 N N . ALA A 1 104 ? 7.407 0.127 -3.771 1.00 98.56 104 ALA A N 1
ATOM 836 C CA . ALA A 1 104 ? 6.853 -0.741 -2.733 1.00 98.56 104 ALA A CA 1
ATOM 837 C C . ALA A 1 104 ? 5.540 -0.187 -2.163 1.00 98.56 104 ALA A C 1
ATOM 839 O O . ALA A 1 104 ? 4.565 -0.930 -2.065 1.00 98.56 104 ALA A O 1
ATOM 840 N N . GLY A 1 105 ? 5.498 1.111 -1.850 1.00 98.56 105 GLY A N 1
ATOM 841 C CA . GLY A 1 105 ? 4.296 1.783 -1.364 1.00 98.56 105 GLY A CA 1
ATOM 842 C C . GLY A 1 105 ? 3.148 1.715 -2.370 1.00 98.56 105 GLY A C 1
ATOM 843 O O . GLY A 1 105 ? 2.037 1.335 -2.005 1.00 98.56 105 GLY A O 1
ATOM 844 N N . ASN A 1 106 ? 3.424 1.982 -3.652 1.00 98.44 106 ASN A N 1
ATOM 845 C CA . ASN A 1 106 ? 2.418 1.877 -4.710 1.00 98.44 106 ASN A CA 1
ATOM 846 C C . 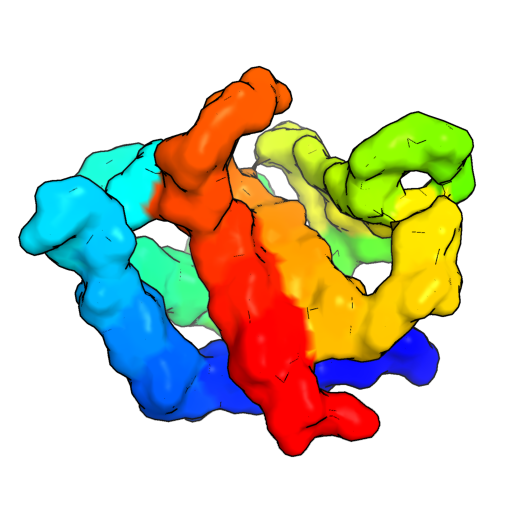ASN A 1 106 ? 1.918 0.435 -4.906 1.00 98.44 106 ASN A C 1
ATOM 848 O O . ASN A 1 106 ? 0.717 0.211 -4.986 1.00 98.44 106 ASN A O 1
ATOM 852 N N . VAL A 1 107 ? 2.807 -0.563 -4.952 1.00 98.50 107 VAL A N 1
ATOM 853 C CA . VAL A 1 107 ? 2.392 -1.975 -5.071 1.00 98.50 107 VAL A CA 1
ATOM 854 C C . VAL A 1 107 ? 1.527 -2.390 -3.882 1.00 98.50 107 VAL A C 1
ATOM 856 O O . VAL A 1 107 ? 0.500 -3.038 -4.072 1.00 98.50 107 VAL A O 1
ATOM 859 N N . PHE A 1 108 ? 1.907 -1.995 -2.666 1.00 98.50 108 PHE A N 1
ATOM 860 C CA . PHE A 1 108 ? 1.154 -2.342 -1.467 1.00 98.50 108 PHE A CA 1
ATOM 861 C C . PHE A 1 108 ? -0.218 -1.658 -1.426 1.00 98.50 108 PHE A C 1
ATOM 863 O O . PHE A 1 108 ? -1.205 -2.304 -1.087 1.00 98.50 108 PHE A O 1
ATOM 870 N N . HIS A 1 109 ? -0.301 -0.389 -1.840 1.00 98.50 109 HIS A N 1
ATOM 871 C CA . HIS A 1 109 ? -1.566 0.324 -2.027 1.00 98.50 109 HIS A CA 1
ATOM 872 C C . HIS A 1 109 ? -2.517 -0.470 -2.929 1.00 98.50 109 HIS A C 1
ATOM 874 O O . HIS A 1 109 ? -3.614 -0.840 -2.514 1.00 98.50 109 HIS A O 1
ATOM 880 N N . GLU A 1 110 ? -2.066 -0.823 -4.133 1.00 98.25 110 GLU A N 1
ATOM 881 C CA . GLU A 1 110 ? -2.888 -1.568 -5.087 1.00 98.25 110 GLU A CA 1
ATOM 882 C C . GLU A 1 110 ? -3.245 -2.974 -4.586 1.00 98.25 110 GLU A C 1
ATOM 884 O O . GLU A 1 110 ? -4.340 -3.472 -4.847 1.00 98.25 110 GLU A O 1
ATOM 889 N N . TRP A 1 111 ? -2.359 -3.619 -3.825 1.00 98.12 111 TRP A N 1
ATOM 890 C CA . TRP A 1 111 ? -2.656 -4.910 -3.212 1.00 98.12 111 TRP A CA 1
ATOM 891 C C . TRP A 1 111 ? -3.736 -4.820 -2.125 1.00 98.12 111 TRP A C 1
ATOM 893 O O . TRP A 1 111 ? -4.597 -5.690 -2.048 1.00 98.12 111 TRP A O 1
ATOM 903 N N . THR A 1 112 ? -3.790 -3.753 -1.324 1.00 97.88 112 THR A N 1
ATOM 904 C CA . THR A 1 112 ? -4.864 -3.618 -0.317 1.00 97.88 112 THR A CA 1
ATOM 905 C C . THR A 1 112 ? -6.261 -3.528 -0.942 1.00 97.88 112 THR A C 1
ATOM 907 O O . THR A 1 112 ? -7.227 -3.999 -0.340 1.00 97.88 112 THR A O 1
ATOM 910 N N . HIS A 1 113 ? -6.376 -3.053 -2.189 1.00 97.38 113 HIS A N 1
ATOM 911 C CA . HIS A 1 113 ? -7.619 -3.162 -2.956 1.00 97.38 113 HIS A CA 1
ATOM 912 C C . HIS A 1 113 ? -8.018 -4.621 -3.236 1.00 97.38 113 HIS A C 1
ATOM 914 O O . HIS A 1 113 ? -9.206 -4.925 -3.325 1.00 97.38 113 HIS A O 1
ATOM 920 N N . LYS A 1 114 ? -7.058 -5.553 -3.329 1.00 96.50 114 LYS A N 1
ATOM 921 C CA . LYS A 1 114 ? -7.326 -7.001 -3.448 1.00 96.50 114 LYS A CA 1
ATOM 922 C C . LYS A 1 114 ? -7.902 -7.592 -2.179 1.00 96.50 114 LYS A C 1
ATOM 924 O O . LYS A 1 114 ? -8.739 -8.487 -2.261 1.00 96.50 114 LYS A O 1
ATOM 929 N N . LEU A 1 115 ? -7.560 -7.037 -1.024 1.00 95.69 115 LEU A N 1
ATOM 930 C CA . LEU A 1 115 ? -8.130 -7.434 0.266 1.00 95.69 115 LEU A CA 1
ATOM 931 C C . LEU A 1 115 ? -9.550 -6.890 0.504 1.00 95.69 115 LEU A C 1
ATOM 933 O O . LEU A 1 115 ? -10.171 -7.234 1.513 1.00 95.69 115 LEU A O 1
ATOM 937 N N . GLY A 1 116 ? -10.058 -6.079 -0.431 1.00 95.31 116 GLY A N 1
ATOM 938 C CA . GLY A 1 116 ? -11.418 -5.541 -0.436 1.00 95.31 116 GLY A CA 1
ATOM 939 C C . GLY A 1 116 ? -11.515 -4.063 -0.062 1.00 95.31 116 GLY A C 1
ATOM 940 O O . GLY A 1 116 ? -12.583 -3.487 -0.230 1.00 95.31 116 GLY A O 1
ATOM 941 N N . PHE A 1 117 ? -10.419 -3.437 0.378 1.00 96.50 117 PHE A N 1
ATOM 942 C CA . PHE A 1 117 ? -10.454 -2.058 0.860 1.00 96.50 117 PHE A CA 1
ATOM 943 C C . PHE A 1 117 ? -10.579 -1.052 -0.280 1.00 96.50 117 PHE A C 1
ATOM 945 O O . PHE A 1 117 ? -9.810 -1.082 -1.241 1.00 96.50 117 PHE A O 1
ATOM 952 N N . GLY A 1 118 ? -11.527 -0.127 -0.162 1.00 95.75 118 GLY A N 1
ATOM 953 C CA . GLY A 1 118 ? -11.711 0.983 -1.093 1.00 95.75 118 GLY A CA 1
ATOM 954 C C . GLY A 1 118 ? -11.102 2.295 -0.601 1.00 95.75 118 GLY A C 1
ATOM 955 O O . GLY A 1 118 ? -10.499 2.382 0.465 1.00 95.75 118 GLY A O 1
ATOM 956 N N . HIS A 1 119 ? -11.290 3.343 -1.397 1.00 95.69 119 HIS A N 1
ATOM 957 C CA . HIS A 1 119 ? -11.168 4.727 -0.945 1.00 95.69 119 HIS A CA 1
ATOM 958 C C . HIS A 1 119 ? -11.988 5.651 -1.854 1.00 95.69 119 HIS A C 1
ATOM 960 O O . HIS A 1 119 ? -12.285 5.306 -3.004 1.00 95.69 119 HIS A O 1
ATOM 966 N N . ALA A 1 120 ? -12.286 6.871 -1.402 1.00 92.81 120 ALA A N 1
ATOM 967 C CA . ALA A 1 120 ? -12.928 7.889 -2.242 1.00 92.81 120 ALA A CA 1
ATOM 968 C C . ALA A 1 120 ? -12.172 8.140 -3.570 1.00 92.81 120 ALA A C 1
ATOM 970 O O . ALA A 1 120 ? -10.937 8.178 -3.614 1.00 92.81 120 ALA A O 1
ATOM 971 N N . SER A 1 121 ? -12.906 8.330 -4.673 1.00 87.88 121 SER A N 1
ATOM 972 C CA . SER A 1 121 ? -12.319 8.589 -6.000 1.00 87.88 121 SER A CA 1
ATOM 973 C C . SER A 1 121 ? -11.779 10.014 -6.141 1.00 87.88 121 SER A C 1
ATOM 975 O O . SER A 1 121 ? -10.792 10.241 -6.837 1.00 87.88 121 SER A O 1
ATOM 977 N N . SER A 1 122 ? -12.426 10.980 -5.486 1.00 88.25 122 SER A N 1
ATOM 978 C CA . SER A 1 122 ? -11.978 12.369 -5.407 1.00 88.25 122 SER A CA 1
ATOM 979 C C . SER A 1 122 ? -10.998 12.556 -4.258 1.00 88.25 122 SER A C 1
ATOM 981 O O . SER A 1 122 ? -11.199 12.013 -3.172 1.00 88.25 122 SER A O 1
ATOM 983 N N . TYR A 1 123 ? -9.977 13.380 -4.474 1.00 90.25 123 TYR A N 1
ATOM 984 C CA . TYR A 1 123 ? -9.040 13.743 -3.419 1.00 90.25 123 TYR A CA 1
ATOM 985 C C . TYR A 1 123 ? -9.725 14.497 -2.265 1.00 90.25 123 TYR A C 1
ATOM 987 O O . TYR A 1 123 ? -10.512 15.419 -2.487 1.00 90.25 123 TYR A O 1
ATOM 995 N N . SER A 1 124 ? -9.363 14.124 -1.038 1.00 89.31 124 SER A N 1
ATOM 996 C CA . SER A 1 124 ? -9.617 14.847 0.208 1.00 89.31 124 SER A CA 1
ATOM 997 C C . SER A 1 124 ? -8.505 14.503 1.204 1.00 89.31 124 SER A C 1
ATOM 999 O O . SER A 1 124 ? -7.895 13.445 1.099 1.00 89.31 124 SER A O 1
ATOM 1001 N N . VAL A 1 125 ? -8.274 15.340 2.218 1.00 89.94 125 VAL A N 1
ATOM 1002 C CA . VAL A 1 125 ? -7.271 15.042 3.265 1.00 89.94 125 VAL A CA 1
ATOM 1003 C C . VAL A 1 125 ? -7.592 13.735 4.005 1.00 89.94 125 VAL A C 1
ATOM 1005 O O . VAL A 1 125 ? -6.698 12.996 4.401 1.00 89.94 125 VAL A O 1
ATOM 1008 N N . SER A 1 126 ? -8.877 13.402 4.157 1.00 92.88 126 SER A N 1
ATOM 1009 C CA . SER A 1 126 ? -9.301 12.146 4.783 1.00 92.88 126 SER A CA 1
ATOM 1010 C C . SER A 1 126 ? -8.921 10.912 3.963 1.00 92.88 126 SER A C 1
ATOM 1012 O O . SER A 1 126 ? -8.702 9.848 4.534 1.00 92.88 126 SER A O 1
ATOM 1014 N N . ARG A 1 127 ? -8.822 11.043 2.634 1.00 93.56 127 ARG A N 1
ATOM 1015 C CA . ARG A 1 127 ? -8.459 9.951 1.723 1.00 93.56 127 ARG A CA 1
ATOM 1016 C C . ARG A 1 127 ? -7.058 9.426 2.004 1.00 93.56 127 ARG A C 1
ATOM 1018 O O . ARG A 1 127 ? -6.848 8.221 1.926 1.00 93.56 127 ARG A O 1
ATOM 1025 N N . ASP A 1 128 ? -6.138 10.299 2.401 1.00 95.75 128 ASP A N 1
ATOM 1026 C CA . ASP A 1 128 ? -4.766 9.919 2.759 1.00 95.75 128 ASP A CA 1
ATOM 1027 C C . ASP A 1 128 ? -4.735 9.025 4.015 1.00 95.75 128 ASP A C 1
ATOM 1029 O O . ASP A 1 128 ? -3.775 8.297 4.248 1.00 95.75 128 ASP A O 1
ATOM 1033 N N . SER A 1 129 ? -5.816 9.042 4.806 1.00 97.25 129 SER A N 1
ATOM 1034 C CA . SER A 1 129 ? -6.032 8.167 5.965 1.00 97.25 129 SER A CA 1
ATOM 1035 C C . SER A 1 129 ? -6.869 6.918 5.653 1.00 97.25 129 SER A C 1
ATOM 1037 O O . SER A 1 129 ? -7.213 6.182 6.579 1.00 97.25 129 SER A O 1
ATOM 1039 N N . SER A 1 130 ? -7.222 6.677 4.383 1.00 98.12 130 SER A N 1
ATOM 1040 C CA . SER A 1 130 ? -7.862 5.422 3.964 1.00 98.12 130 SER A CA 1
ATOM 1041 C C . SER A 1 130 ? -6.895 4.249 4.072 1.00 98.12 130 SER A C 1
ATOM 1043 O O . SER A 1 130 ? -5.682 4.452 3.979 1.00 98.12 130 SER A O 1
ATOM 1045 N N . VAL A 1 131 ? -7.407 3.026 4.235 1.00 98.12 131 VAL A N 1
ATOM 1046 C CA . VAL A 1 131 ? -6.557 1.828 4.368 1.00 98.12 131 VAL A CA 1
ATOM 1047 C C . VAL A 1 131 ? -5.519 1.725 3.237 1.00 98.12 131 VAL A C 1
ATOM 1049 O O . VAL A 1 131 ? -4.331 1.619 3.559 1.00 98.12 131 VAL A O 1
ATOM 1052 N N . PRO A 1 132 ? -5.876 1.857 1.941 1.00 98.31 132 PRO A N 1
ATOM 1053 C CA . PRO A 1 132 ? -4.883 1.743 0.877 1.00 98.31 132 PRO A CA 1
ATOM 1054 C C . PRO A 1 132 ? -3.817 2.838 0.898 1.00 98.31 132 PRO A C 1
ATOM 1056 O O . PRO A 1 132 ? -2.632 2.554 0.718 1.00 98.31 132 PRO A O 1
ATOM 1059 N N . TYR A 1 133 ? -4.200 4.102 1.107 1.00 98.19 133 TYR A N 1
ATOM 1060 C CA . TYR A 1 133 ? -3.233 5.207 1.122 1.00 98.19 133 TYR A CA 1
ATOM 1061 C C . TYR A 1 133 ? -2.328 5.151 2.343 1.00 98.19 133 TYR A C 1
ATOM 1063 O O . TYR A 1 133 ? -1.106 5.160 2.201 1.00 98.19 133 TYR A O 1
ATOM 1071 N N . ALA A 1 134 ? -2.916 5.040 3.532 1.00 98.44 134 ALA A N 1
ATOM 1072 C CA . ALA A 1 134 ? -2.170 5.054 4.776 1.00 98.44 134 ALA A CA 1
ATOM 1073 C C . ALA A 1 134 ? -1.166 3.896 4.839 1.00 98.44 134 ALA A C 1
ATOM 1075 O O . ALA A 1 134 ? -0.009 4.106 5.202 1.00 98.44 134 ALA A O 1
ATOM 1076 N N . LEU A 1 135 ? -1.566 2.684 4.439 1.00 98.62 135 LEU A N 1
ATOM 1077 C CA . LEU A 1 135 ? -0.654 1.543 4.432 1.00 98.62 135 LEU A CA 1
ATOM 1078 C C . LEU A 1 135 ? 0.416 1.644 3.336 1.00 98.62 135 LEU A C 1
ATOM 1080 O O . LEU A 1 135 ? 1.570 1.306 3.597 1.00 98.62 135 LEU A O 1
ATOM 1084 N N . GLY A 1 136 ? 0.073 2.150 2.147 1.00 98.62 136 GLY A N 1
ATOM 1085 C CA . GLY A 1 136 ? 1.052 2.421 1.090 1.00 98.62 136 GLY A CA 1
ATOM 1086 C C . GLY A 1 136 ? 2.134 3.406 1.545 1.00 98.62 136 GLY A C 1
ATOM 1087 O O . GLY A 1 136 ? 3.325 3.126 1.406 1.00 98.62 136 GLY A O 1
ATOM 1088 N N . TYR A 1 137 ? 1.734 4.511 2.184 1.00 98.62 137 TYR A N 1
ATOM 1089 C CA . TYR A 1 137 ? 2.668 5.489 2.748 1.00 98.62 137 TYR A CA 1
ATOM 1090 C C . TYR A 1 137 ? 3.521 4.914 3.878 1.00 98.62 137 TYR A C 1
ATOM 1092 O O . TYR A 1 137 ? 4.714 5.200 3.939 1.00 98.62 137 TYR A O 1
ATOM 1100 N N . LEU A 1 138 ? 2.953 4.073 4.746 1.00 98.56 138 LEU A N 1
ATOM 1101 C CA . LEU A 1 138 ? 3.718 3.402 5.800 1.00 98.56 138 LEU A CA 1
ATOM 1102 C C . LEU A 1 138 ? 4.796 2.470 5.235 1.00 98.56 138 LEU A C 1
ATOM 1104 O O . LEU A 1 138 ? 5.919 2.453 5.741 1.00 98.56 138 LEU A O 1
ATOM 1108 N N . ILE A 1 139 ? 4.472 1.705 4.189 1.00 98.69 139 ILE A N 1
ATOM 1109 C CA . ILE A 1 139 ? 5.432 0.826 3.509 1.00 98.69 139 ILE A CA 1
ATOM 1110 C C . ILE A 1 139 ? 6.558 1.637 2.872 1.00 98.69 139 ILE A C 1
ATOM 1112 O O . ILE A 1 139 ? 7.723 1.271 3.022 1.00 98.69 139 ILE A O 1
ATOM 1116 N N . GLU A 1 140 ? 6.228 2.740 2.201 1.00 98.56 140 GLU A N 1
ATOM 1117 C CA . GLU A 1 140 ? 7.229 3.642 1.632 1.00 98.56 140 GLU A CA 1
ATOM 1118 C C . GLU A 1 140 ? 8.126 4.238 2.730 1.00 98.56 140 GLU A C 1
ATOM 1120 O O . GLU A 1 140 ? 9.351 4.136 2.657 1.00 98.56 140 GLU A O 1
ATOM 1125 N N . GLU A 1 141 ? 7.528 4.826 3.771 1.00 98.56 141 GLU A N 1
ATOM 1126 C CA . GLU A 1 141 ? 8.236 5.499 4.865 1.00 98.56 141 GLU A CA 1
ATOM 1127 C C . GLU A 1 141 ? 9.237 4.562 5.549 1.00 98.56 141 GLU A C 1
ATOM 1129 O O . GLU A 1 141 ? 10.421 4.883 5.669 1.00 98.56 141 GLU A O 1
ATOM 1134 N N . LEU A 1 142 ? 8.774 3.387 5.983 1.00 98.62 142 LEU A N 1
ATOM 1135 C CA . LEU A 1 142 ? 9.621 2.407 6.659 1.00 98.62 142 LEU A CA 1
ATOM 1136 C C . LEU A 1 142 ? 10.607 1.748 5.691 1.00 98.62 142 LEU A C 1
ATOM 1138 O O . LEU A 1 142 ? 11.723 1.394 6.081 1.00 98.62 142 LEU A O 1
ATOM 1142 N N . GLY A 1 143 ? 10.215 1.614 4.425 1.00 98.44 143 GLY A N 1
ATOM 1143 C CA . GLY A 1 143 ? 11.003 0.988 3.377 1.00 98.44 143 GLY A CA 1
ATOM 1144 C C . GLY A 1 143 ? 12.291 1.728 3.035 1.00 98.44 143 GLY A C 1
ATOM 1145 O O . GLY A 1 143 ? 13.280 1.076 2.700 1.00 98.44 143 GLY A O 1
ATOM 1146 N N . LYS A 1 144 ? 12.325 3.055 3.213 1.00 98.31 144 LYS A N 1
ATOM 1147 C CA . LYS A 1 144 ? 13.523 3.898 3.015 1.00 98.31 144 LYS A CA 1
ATOM 1148 C C . LYS A 1 144 ? 14.738 3.441 3.833 1.00 98.31 144 LYS A C 1
ATOM 1150 O O . LYS A 1 144 ? 15.870 3.723 3.460 1.00 98.31 144 LYS A O 1
ATOM 1155 N N . LYS A 1 145 ? 14.539 2.690 4.925 1.00 97.62 145 LYS A N 1
ATOM 1156 C CA . LYS A 1 145 ? 15.623 2.103 5.742 1.00 97.62 145 LYS A CA 1
ATOM 1157 C C . LYS A 1 145 ? 16.364 0.949 5.047 1.00 97.62 145 LYS A C 1
ATOM 1159 O O . LYS A 1 145 ? 17.411 0.525 5.530 1.00 97.62 145 LYS A O 1
ATOM 1164 N N . TYR A 1 146 ? 15.795 0.394 3.977 1.00 95.62 146 TYR A N 1
ATOM 1165 C CA . TYR A 1 146 ? 16.263 -0.828 3.314 1.00 95.62 146 TYR A CA 1
ATOM 1166 C C . TYR A 1 146 ? 16.606 -0.634 1.832 1.00 95.62 146 TYR A C 1
ATOM 1168 O O . TYR A 1 146 ? 16.810 -1.633 1.133 1.00 95.62 146 TYR A O 1
ATOM 1176 N N . GLU A 1 147 ? 16.620 0.612 1.360 1.00 85.06 147 GLU A N 1
ATOM 1177 C CA . GLU A 1 147 ? 17.066 0.983 0.010 1.00 85.06 147 GLU A CA 1
ATOM 1178 C C . GLU A 1 147 ? 18.584 0.898 -0.155 1.00 85.06 147 GLU A C 1
ATOM 1180 O O . GLU A 1 147 ? 19.002 0.445 -1.252 1.00 85.06 147 GLU A O 1
#

Foldseek 3Di:
DLQVLLVVLLVVLLPDPVNLCCQQQPDDPRDQDFPQPVPDHSVVLNVLQQQCQFPVRGGRPRDQDAAEDEDADPDPDQWEDDLPDRYIYGHCVNSVVDGSLLVNLSRQLRSVVRSVGDFDPDDDPSRCRGPSNVSSVSSSVSSVVRD

Secondary structure (DSSP, 8-state):
-HHHHHHHHHHHHHTSHHHHHHHHT-EETTEE--BS-TT--HHHHHHHHHH--BTTB-S-------EEEEE--SSS--EEE-TT-SEEEEEHHHHTTS-HHHHHHHHHHHHHHHTT----SS--GGGGGBHHHHHHHHHHHHHGGG-

pLDDT: mean 96.34, std 2.9, range [84.31, 98.69]

Sequence (147 aa):
IKVEKAIAIIKKVIASEEFKNKVINFTYGGKKTYVDNDGFSNEEIYQKLLDGSESLRPGNDHTMDLDLELYYSSKNTVGYTYPSGLRIWMNTKYFDAYTPSEVAGNVFHEWTHKLGFGHASSYSVSRDSSVPYALGYLIEELGKKYE